Protein AF-A0A7J9VW99-F1 (afdb_monomer_lite)

Foldseek 3Di:
DPDPDDDDDPDDDDPPDDPVVVVVLQVPDDPDDDQDWPDWPQPADPRDDDPFKTKTWPAGDPPPPPHPDPDTDMDMDGDPPGDDPGD

pLDDT: mean 76.73, std 10.27, range [47.78, 93.94]

Sequence (87 aa):
MGESGRVFLRGISSEKYGLGEVREAQLAAPRVRGDEVVVDNATVGHSGDSKDSRTWWRLGPGDDPFLTQTLQVHFVEIPPGKSNHGH

Structure (mmCIF, N/CA/C/O backbone):
data_AF-A0A7J9VW99-F1
#
_entry.id   AF-A0A7J9VW99-F1
#
loop_
_atom_site.group_PDB
_atom_site.id
_atom_site.type_symbol
_atom_site.label_atom_id
_atom_site.label_alt_id
_atom_site.label_comp_id
_atom_site.label_asym_id
_atom_site.label_entity_id
_atom_site.label_seq_id
_atom_site.pdbx_PDB_ins_code
_atom_site.Cartn_x
_atom_site.Cartn_y
_atom_site.Cartn_z
_atom_site.occupancy
_atom_site.B_iso_or_equiv
_atom_site.auth_seq_id
_atom_site.auth_comp_id
_atom_site.auth_asym_id
_atom_site.auth_atom_id
_atom_site.pdbx_PDB_model_num
ATOM 1 N N . MET A 1 1 ? 18.390 11.331 38.461 1.00 47.78 1 MET A N 1
ATOM 2 C CA . MET A 1 1 ? 17.160 12.152 38.443 1.00 47.78 1 MET A CA 1
ATOM 3 C C . MET A 1 1 ? 17.050 12.775 37.063 1.00 47.78 1 MET A C 1
ATOM 5 O O . MET A 1 1 ? 18.026 13.376 36.640 1.00 47.78 1 MET A O 1
ATOM 9 N N . GLY A 1 2 ? 15.951 12.555 36.334 1.00 57.94 2 GLY A N 1
ATOM 10 C CA . GLY A 1 2 ? 15.745 13.190 35.024 1.00 57.94 2 GLY A CA 1
ATOM 11 C C . GLY A 1 2 ? 15.675 14.715 35.152 1.00 57.94 2 GLY A C 1
ATOM 12 O O . GLY A 1 2 ? 15.289 15.213 36.208 1.00 57.94 2 GLY A O 1
ATOM 13 N N . GLU A 1 3 ? 16.086 15.434 34.107 1.00 62.16 3 GLU A N 1
ATOM 14 C CA . GLU A 1 3 ? 16.105 16.902 34.066 1.00 62.16 3 GLU A CA 1
ATOM 15 C C . GLU A 1 3 ? 14.775 17.512 34.541 1.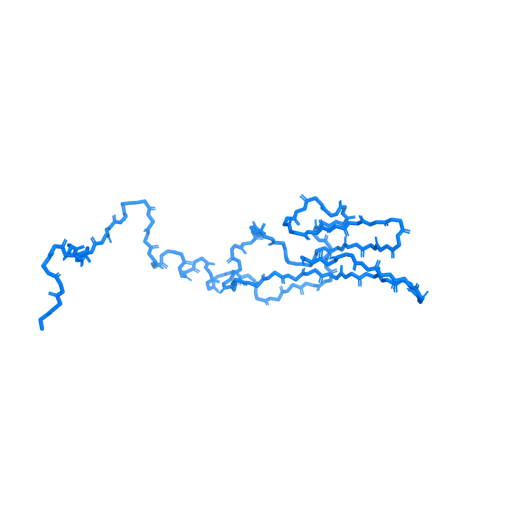00 62.16 3 GLU A C 1
ATOM 17 O O . GLU A 1 3 ? 13.691 17.101 34.113 1.00 62.16 3 GLU A O 1
ATOM 22 N N . SER A 1 4 ? 14.874 18.490 35.445 1.00 63.19 4 SER A N 1
ATOM 23 C CA . SER A 1 4 ? 13.741 19.231 36.004 1.00 63.19 4 SER A CA 1
ATOM 24 C C . SER A 1 4 ? 12.930 19.893 34.883 1.00 63.19 4 SER A C 1
ATOM 26 O O . SER A 1 4 ? 13.475 20.691 34.127 1.00 63.19 4 SER A O 1
ATOM 28 N N . GLY A 1 5 ? 11.640 19.554 34.765 1.00 75.06 5 GLY A N 1
ATOM 29 C CA . GLY A 1 5 ? 10.702 20.216 33.844 1.00 75.06 5 GLY A CA 1
ATOM 30 C C . GLY A 1 5 ? 9.982 19.315 32.836 1.00 75.06 5 GLY A C 1
ATOM 31 O O . GLY A 1 5 ? 9.081 19.786 32.146 1.00 75.06 5 GLY A O 1
ATOM 32 N N . ARG A 1 6 ? 10.310 18.020 32.745 1.00 75.50 6 ARG A N 1
ATOM 33 C CA . ARG A 1 6 ? 9.581 17.102 31.850 1.00 75.50 6 ARG A CA 1
ATOM 34 C C . ARG A 1 6 ? 8.257 16.664 32.486 1.00 75.50 6 ARG A C 1
ATOM 36 O O . ARG A 1 6 ? 8.247 15.917 33.463 1.00 75.50 6 ARG A O 1
ATOM 43 N N . VAL A 1 7 ? 7.141 17.118 31.919 1.00 80.12 7 VAL A N 1
ATOM 44 C CA . VAL A 1 7 ? 5.792 16.650 32.267 1.00 80.12 7 VAL A CA 1
ATOM 45 C C . VAL A 1 7 ? 5.468 15.434 31.404 1.00 80.12 7 VAL A C 1
ATOM 47 O O . VAL A 1 7 ? 5.439 15.530 30.180 1.00 80.12 7 VAL A O 1
ATOM 50 N N . PHE A 1 8 ? 5.226 14.286 32.035 1.00 79.12 8 PHE A N 1
ATOM 51 C CA . PHE A 1 8 ? 4.815 13.072 31.333 1.00 79.12 8 PHE A CA 1
ATOM 52 C C . PHE A 1 8 ? 3.295 12.940 31.360 1.00 79.12 8 PHE A C 1
ATOM 54 O O . PHE A 1 8 ? 2.674 12.975 32.426 1.00 79.12 8 PHE A O 1
ATOM 61 N N . LEU A 1 9 ? 2.702 12.756 30.182 1.00 81.44 9 LEU A N 1
ATOM 62 C CA . LEU A 1 9 ? 1.296 12.397 30.050 1.00 81.44 9 LEU A CA 1
ATOM 63 C C . LEU A 1 9 ? 1.073 11.020 30.696 1.00 81.44 9 LEU A C 1
ATOM 65 O O . LEU A 1 9 ? 1.699 10.041 30.296 1.00 81.44 9 LEU A O 1
ATOM 69 N N . ARG A 1 10 ? 0.195 10.944 31.703 1.00 80.62 10 ARG A N 1
ATOM 70 C CA . ARG A 1 10 ? -0.117 9.685 32.409 1.00 80.62 10 ARG A CA 1
ATOM 71 C C . ARG A 1 10 ? -1.163 8.822 31.700 1.00 80.62 10 ARG A C 1
ATOM 73 O O . ARG A 1 1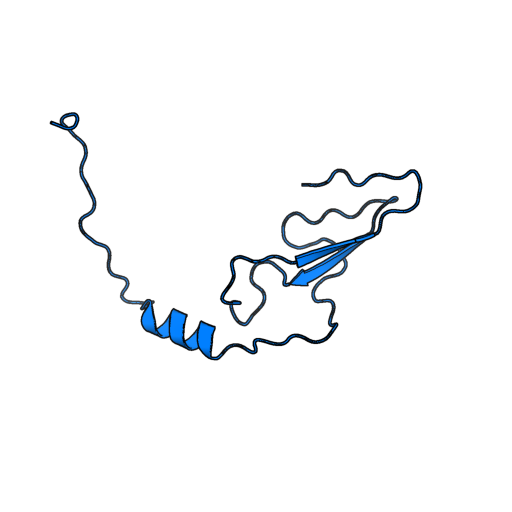0 ? -1.256 7.637 31.995 1.00 80.62 10 ARG A O 1
ATOM 80 N N . GLY A 1 11 ? -1.935 9.401 30.786 1.00 78.44 11 GLY A N 1
ATOM 81 C CA . GLY A 1 11 ? -2.942 8.689 30.008 1.00 78.44 11 GLY A CA 1
ATOM 82 C C . GLY A 1 11 ? -3.752 9.634 29.127 1.00 78.44 11 GLY A C 1
ATOM 83 O O . GLY A 1 11 ? -3.819 10.834 29.391 1.00 78.44 11 GLY A O 1
ATOM 84 N N . ILE A 1 12 ? -4.353 9.074 28.081 1.00 77.00 12 ILE A N 1
ATOM 85 C CA . ILE A 1 12 ? -5.303 9.744 27.194 1.00 77.00 12 ILE A CA 1
ATOM 86 C C . ILE A 1 12 ? -6.472 8.788 26.954 1.00 77.00 12 ILE A C 1
ATOM 88 O O . ILE A 1 12 ? -6.263 7.590 26.766 1.00 77.00 12 ILE A O 1
ATOM 92 N N . SER A 1 13 ? -7.695 9.304 26.992 1.00 76.19 13 SER A N 1
ATOM 93 C CA . SER A 1 13 ? -8.912 8.561 26.664 1.00 76.19 13 SER A CA 1
ATOM 94 C C . SER A 1 13 ? -9.595 9.209 25.464 1.00 76.19 13 SER A C 1
ATOM 96 O O . SER A 1 13 ? -9.569 10.429 25.318 1.00 76.19 13 SER A O 1
ATOM 98 N N . SER A 1 14 ? -10.206 8.393 24.609 1.00 75.19 14 SER A N 1
ATOM 99 C CA . SER A 1 14 ? -11.016 8.840 23.474 1.00 75.19 14 SER A CA 1
ATOM 100 C C . SER A 1 14 ? -12.453 8.394 23.703 1.00 75.19 14 SER A C 1
ATOM 102 O O . SER A 1 14 ? -12.700 7.215 23.930 1.00 75.19 14 SER A O 1
ATOM 104 N N . GLU A 1 15 ? -13.402 9.324 23.633 1.00 75.31 15 GLU A N 1
ATOM 105 C CA . GLU A 1 15 ? -14.836 9.015 23.739 1.00 75.31 15 GLU A CA 1
ATOM 106 C C . GLU A 1 15 ? -15.419 8.481 22.423 1.00 75.31 15 GLU A C 1
ATOM 108 O O . GLU A 1 15 ? -16.504 7.909 22.409 1.00 75.31 15 GLU A O 1
ATOM 113 N N . LYS A 1 16 ? -14.710 8.680 21.303 1.00 66.38 16 LYS A N 1
ATOM 114 C CA . LYS A 1 16 ? -15.186 8.310 19.961 1.00 66.38 16 LYS A CA 1
ATOM 115 C C . LYS A 1 16 ? -14.652 6.976 19.457 1.00 66.38 16 LYS A C 1
ATOM 117 O O . LYS A 1 16 ? -15.292 6.360 18.614 1.00 66.38 16 LYS A O 1
ATOM 122 N N . TYR A 1 17 ? -13.475 6.563 19.919 1.00 63.75 17 TYR A N 1
ATOM 123 C CA . TYR A 1 17 ? -12.766 5.412 19.364 1.00 63.75 17 TYR A CA 1
ATOM 124 C C . TYR A 1 17 ? -12.111 4.621 20.489 1.00 63.75 17 TYR A C 1
ATOM 126 O O . TYR A 1 17 ? -11.163 5.108 21.109 1.00 63.75 17 TYR A O 1
ATOM 134 N N . GLY A 1 18 ? -12.601 3.410 20.740 1.00 75.06 18 GLY A N 1
ATOM 135 C CA . GLY A 1 18 ? -11.909 2.444 21.577 1.00 75.06 18 GLY A CA 1
ATOM 136 C C . GLY A 1 18 ? -10.960 1.585 20.743 1.00 75.06 18 GLY A C 1
ATOM 137 O O . GLY A 1 18 ? -11.185 1.299 19.565 1.00 75.06 18 GLY A O 1
ATOM 138 N N . LEU A 1 19 ? -9.853 1.170 21.360 1.00 75.81 19 LEU A N 1
ATOM 139 C CA . LEU A 1 19 ? -8.897 0.261 20.717 1.00 75.81 19 LEU A CA 1
ATOM 140 C C . LEU A 1 19 ? -9.498 -1.137 20.494 1.00 75.81 19 LEU A C 1
ATOM 142 O O . LEU A 1 19 ? -9.009 -1.880 19.646 1.00 75.81 19 LEU A O 1
ATOM 146 N N . GLY A 1 20 ? -10.546 -1.493 21.245 1.00 82.19 20 GLY A N 1
ATOM 147 C CA . GLY A 1 20 ? -11.266 -2.757 21.102 1.00 82.19 20 GLY A CA 1
ATOM 148 C C . GLY A 1 20 ? -12.026 -2.829 19.783 1.00 82.19 20 GLY A C 1
ATOM 149 O O . GLY A 1 20 ? -11.817 -3.759 19.017 1.00 82.19 20 GLY A O 1
ATOM 150 N N . GLU A 1 21 ? -12.830 -1.815 19.470 1.00 78.56 21 GLU A N 1
ATOM 151 C CA . GLU A 1 21 ? -13.608 -1.747 18.230 1.00 78.56 21 GLU A CA 1
ATOM 152 C C . GLU A 1 21 ? -12.697 -1.715 16.999 1.00 78.56 21 GLU A C 1
ATOM 154 O O . GLU A 1 21 ? -12.957 -2.410 16.017 1.00 78.56 21 GLU A O 1
ATOM 159 N N . VAL A 1 22 ? -11.586 -0.971 17.071 1.00 75.38 22 VAL A N 1
ATOM 160 C CA . VAL A 1 22 ? -10.563 -0.955 16.012 1.00 75.38 22 VAL A CA 1
ATOM 161 C C . VAL A 1 22 ? -9.977 -2.351 15.807 1.00 75.38 22 VAL A C 1
ATOM 163 O O . VAL A 1 22 ? -9.839 -2.799 14.670 1.00 75.38 22 VAL A O 1
ATOM 166 N N . ARG A 1 23 ? -9.661 -3.060 16.895 1.00 77.81 23 ARG A N 1
ATOM 167 C CA . ARG A 1 23 ? -9.129 -4.424 16.837 1.00 77.81 23 ARG A CA 1
ATOM 168 C C . ARG A 1 23 ? -10.144 -5.416 16.268 1.00 77.81 23 ARG A C 1
ATOM 170 O O . ARG A 1 23 ? -9.761 -6.253 15.459 1.00 77.81 23 ARG A O 1
ATOM 177 N N . GLU A 1 24 ? -11.411 -5.335 16.660 1.00 82.94 24 GLU A N 1
ATOM 178 C CA . GLU A 1 24 ? -12.463 -6.210 16.126 1.00 82.94 24 GLU A CA 1
ATOM 179 C C . GLU A 1 24 ? -12.676 -5.974 14.625 1.00 82.94 24 GLU A C 1
ATOM 181 O O . GLU A 1 24 ? -12.685 -6.929 13.849 1.00 82.94 24 GLU A O 1
ATOM 186 N N . ALA A 1 25 ? -12.740 -4.712 14.186 1.00 76.88 25 ALA A N 1
ATOM 187 C CA . ALA A 1 25 ? -12.848 -4.366 12.767 1.00 76.88 25 ALA A CA 1
ATOM 188 C C . ALA A 1 25 ? -11.653 -4.892 11.954 1.00 76.88 25 ALA A C 1
ATOM 190 O O . ALA A 1 25 ? -11.821 -5.480 10.885 1.00 76.88 25 ALA A O 1
ATOM 191 N N . GLN A 1 26 ? -10.446 -4.748 12.501 1.00 74.50 26 GLN A N 1
ATOM 192 C CA . GLN A 1 26 ? -9.219 -5.305 11.942 1.00 74.50 26 GLN A CA 1
ATOM 193 C C . GLN A 1 26 ? -9.279 -6.836 11.811 1.00 74.50 26 GLN A C 1
ATOM 195 O O . GLN A 1 26 ? -8.916 -7.393 10.776 1.00 74.50 26 GLN A O 1
ATOM 200 N N . LEU A 1 27 ? -9.745 -7.541 12.844 1.00 78.56 27 LEU A N 1
ATOM 201 C CA . LEU A 1 27 ? -9.826 -9.002 12.833 1.00 78.56 27 LEU A CA 1
ATOM 202 C C . LEU A 1 27 ? -10.915 -9.541 11.900 1.00 78.56 27 LEU A C 1
ATOM 204 O O . LEU A 1 27 ? -10.736 -10.640 11.370 1.00 78.56 27 LEU A O 1
ATOM 208 N N . ALA A 1 28 ? -11.997 -8.784 11.705 1.00 81.56 28 ALA A N 1
ATOM 209 C CA . ALA A 1 28 ? -13.103 -9.115 10.811 1.00 81.56 28 ALA A CA 1
ATOM 210 C C . ALA A 1 28 ? -12.796 -8.843 9.326 1.00 81.56 28 ALA A C 1
ATOM 212 O O . ALA A 1 28 ? -13.495 -9.360 8.454 1.00 81.56 28 ALA A O 1
ATOM 213 N N . ALA A 1 29 ? -11.761 -8.053 9.024 1.00 76.81 29 ALA A N 1
ATOM 214 C CA . ALA A 1 29 ? -11.367 -7.746 7.655 1.00 76.81 29 ALA A CA 1
ATOM 215 C C . ALA A 1 29 ? -10.946 -9.015 6.873 1.00 76.81 29 ALA A C 1
ATOM 217 O O . ALA A 1 29 ? -10.250 -9.882 7.420 1.00 76.81 29 ALA A O 1
ATOM 218 N N . PRO A 1 30 ? -11.299 -9.135 5.576 1.00 77.00 30 PRO A N 1
ATOM 219 C CA . PRO A 1 30 ? -10.807 -10.214 4.725 1.00 77.00 30 PRO A CA 1
ATOM 220 C C . PRO A 1 30 ? -9.274 -10.228 4.674 1.00 77.00 30 PRO A C 1
ATOM 222 O O . PRO A 1 30 ? -8.641 -9.241 4.308 1.00 77.00 30 PRO A O 1
ATOM 225 N N . ARG A 1 31 ? -8.666 -11.367 5.026 1.00 74.25 31 ARG A N 1
ATOM 226 C CA . ARG A 1 31 ? -7.197 -11.538 5.048 1.00 74.25 31 ARG A CA 1
ATOM 227 C C . ARG A 1 31 ? -6.601 -11.957 3.709 1.00 74.25 31 ARG A C 1
ATOM 229 O O . ARG A 1 31 ? -5.385 -11.968 3.556 1.00 74.25 31 ARG A O 1
ATOM 236 N N . VAL A 1 32 ? -7.451 -12.340 2.764 1.00 76.69 32 VAL A N 1
ATOM 237 C CA . VAL A 1 32 ? -7.061 -12.750 1.417 1.00 76.69 32 VAL A CA 1
ATOM 238 C C . VAL A 1 32 ? -7.625 -11.723 0.448 1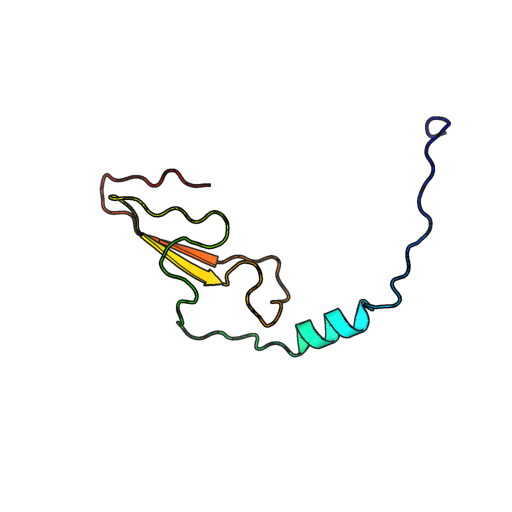.00 76.69 32 VAL A C 1
ATOM 240 O O . VAL A 1 32 ? -8.818 -11.432 0.478 1.00 76.69 32 VAL A O 1
ATOM 243 N N . ARG A 1 33 ? -6.756 -11.184 -0.403 1.00 72.50 33 ARG A N 1
ATOM 244 C CA . ARG A 1 33 ? -7.105 -10.343 -1.551 1.00 72.50 33 ARG A CA 1
ATOM 245 C C . ARG A 1 33 ? -6.697 -11.100 -2.822 1.00 72.50 33 ARG A C 1
ATOM 247 O O . ARG A 1 33 ? -5.680 -11.789 -2.786 1.00 72.50 33 ARG A O 1
ATOM 254 N N . GLY A 1 34 ? -7.477 -10.993 -3.904 1.00 76.31 34 GLY A N 1
ATOM 255 C CA . GLY A 1 34 ? -7.256 -11.700 -5.179 1.00 76.31 34 GLY A CA 1
ATOM 256 C C . GLY A 1 34 ? -6.058 -11.186 -5.989 1.00 76.31 34 GLY A C 1
ATOM 257 O O . GLY A 1 34 ? -4.923 -11.188 -5.512 1.00 76.31 34 GLY A O 1
ATOM 258 N N . ASP A 1 35 ? -6.280 -10.648 -7.178 1.00 79.19 35 ASP A N 1
ATOM 259 C CA . ASP A 1 35 ? -5.262 -10.022 -8.041 1.00 79.19 35 ASP A CA 1
ATOM 260 C C . ASP A 1 35 ? -5.632 -8.583 -8.456 1.00 79.19 35 ASP A C 1
ATOM 262 O O . ASP A 1 35 ? -5.035 -8.003 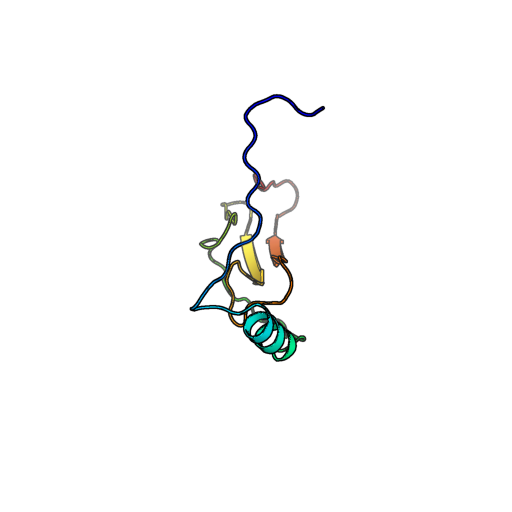-9.359 1.00 79.19 35 ASP A O 1
ATOM 266 N N . GLU A 1 36 ? -6.595 -7.978 -7.758 1.00 81.69 36 GLU A N 1
ATOM 267 C CA . GLU A 1 36 ? -7.207 -6.709 -8.151 1.00 81.69 36 GLU A CA 1
ATOM 268 C C . GLU A 1 36 ? -6.235 -5.515 -8.064 1.00 81.69 36 GLU A C 1
ATOM 270 O O . GLU A 1 36 ? -5.587 -5.277 -7.044 1.00 81.69 36 GLU A O 1
ATOM 275 N N . VAL A 1 37 ? -6.173 -4.687 -9.102 1.00 81.88 37 VAL A N 1
ATOM 276 C CA . VAL A 1 37 ? -5.452 -3.409 -9.034 1.00 81.88 37 VAL A CA 1
ATOM 277 C C . VAL A 1 37 ? -6.376 -2.343 -8.455 1.00 81.88 37 VAL A C 1
ATOM 279 O O . VAL A 1 37 ? -7.478 -2.143 -8.960 1.00 81.88 37 VAL A O 1
ATOM 282 N N . VAL A 1 38 ? -5.938 -1.665 -7.392 1.00 78.94 38 VAL A N 1
ATOM 283 C CA . VAL A 1 38 ? -6.763 -0.660 -6.702 1.00 78.94 38 VAL A CA 1
ATOM 284 C C . VAL A 1 38 ? -6.601 0.719 -7.340 1.00 78.94 38 VAL A C 1
ATOM 286 O O . VAL A 1 38 ? -7.585 1.421 -7.555 1.00 78.94 38 VAL A O 1
ATOM 289 N N . VAL A 1 39 ? -5.368 1.096 -7.691 1.00 82.25 39 VAL A N 1
ATOM 290 C CA . VAL A 1 39 ? -5.045 2.358 -8.374 1.00 82.25 39 VAL A CA 1
ATOM 291 C C . VAL A 1 39 ? -3.866 2.136 -9.324 1.00 82.25 39 VAL A C 1
ATOM 293 O O . VAL A 1 39 ? -2.857 1.572 -8.916 1.00 82.25 39 VAL A O 1
ATOM 296 N N . ASP A 1 40 ? -3.966 2.603 -10.568 1.00 84.19 40 ASP A N 1
ATOM 297 C CA . ASP A 1 40 ? -2.987 2.364 -11.654 1.00 84.19 40 ASP A CA 1
ATOM 298 C C . ASP A 1 40 ? -2.632 3.651 -12.418 1.00 84.19 40 ASP A C 1
ATOM 300 O O . ASP A 1 40 ? -2.432 3.672 -13.626 1.00 84.19 40 ASP A O 1
ATOM 304 N N . ASN A 1 41 ? -2.675 4.780 -11.722 1.00 78.25 41 ASN A N 1
ATOM 305 C CA . ASN A 1 41 ? -2.401 6.105 -12.286 1.00 78.25 41 ASN A CA 1
ATOM 306 C C . ASN A 1 41 ? -1.418 6.903 -11.411 1.00 78.25 41 ASN A C 1
ATOM 308 O O . ASN A 1 41 ? -1.347 8.126 -11.515 1.00 78.25 41 ASN A O 1
ATOM 312 N N . ALA A 1 42 ? -0.743 6.214 -10.486 1.00 77.06 42 ALA A N 1
ATOM 313 C CA . ALA A 1 42 ? 0.170 6.783 -9.504 1.00 77.06 42 ALA A CA 1
ATOM 314 C C . ALA A 1 42 ? -0.388 7.938 -8.636 1.00 77.06 42 ALA A C 1
ATOM 316 O O . ALA A 1 42 ? 0.396 8.690 -8.059 1.00 77.06 42 ALA A O 1
ATOM 317 N N . THR A 1 43 ? -1.710 8.089 -8.467 1.00 74.44 43 THR A N 1
ATOM 318 C CA . THR A 1 43 ? -2.273 9.239 -7.726 1.00 74.44 43 THR A CA 1
ATOM 319 C C . THR A 1 43 ? -2.297 9.094 -6.201 1.00 74.44 43 THR A C 1
ATOM 321 O O . THR A 1 43 ? -2.809 9.987 -5.529 1.00 74.44 43 THR A O 1
ATOM 324 N N . VAL A 1 44 ? -1.819 7.987 -5.624 1.00 77.12 44 VAL A N 1
ATOM 325 C CA . VAL A 1 44 ? -1.979 7.703 -4.185 1.00 77.12 44 VAL A CA 1
ATOM 326 C C . VAL A 1 44 ? -0.648 7.352 -3.525 1.00 77.12 44 VAL A C 1
ATOM 328 O O . VAL A 1 44 ? 0.094 6.512 -4.009 1.00 77.12 44 VAL A O 1
ATOM 331 N N . GLY A 1 45 ? -0.366 7.946 -2.363 1.00 75.62 45 GLY A N 1
ATOM 332 C CA . GLY A 1 45 ? 0.875 7.698 -1.627 1.00 75.62 45 GLY A CA 1
ATOM 333 C C . GLY A 1 45 ? 2.088 8.323 -2.318 1.00 75.62 45 GLY A C 1
ATOM 334 O O . GLY A 1 45 ? 1.995 9.401 -2.895 1.00 75.62 45 GLY A O 1
ATOM 335 N N . HIS A 1 46 ? 3.232 7.649 -2.243 1.00 71.00 46 HIS A N 1
ATOM 336 C CA . HIS A 1 46 ? 4.486 8.071 -2.879 1.00 71.00 46 HIS A CA 1
ATOM 337 C C . HIS A 1 46 ? 4.696 7.409 -4.254 1.00 71.00 46 HIS A C 1
ATOM 339 O O . HIS A 1 46 ? 5.824 7.130 -4.651 1.00 71.00 46 HIS A O 1
ATOM 345 N N . SER A 1 47 ? 3.619 7.087 -4.974 1.00 73.81 47 SER A N 1
ATOM 346 C CA . SER A 1 47 ? 3.742 6.540 -6.326 1.00 73.81 47 SER A CA 1
ATOM 347 C C . SER A 1 47 ? 4.122 7.625 -7.334 1.00 73.81 47 SER A C 1
ATOM 349 O O . SER A 1 47 ? 3.611 8.742 -7.271 1.00 73.81 47 SER A O 1
ATOM 351 N N . GLY A 1 48 ? 4.992 7.276 -8.283 1.00 78.81 48 GLY A N 1
ATOM 352 C CA . GLY A 1 48 ? 5.434 8.162 -9.355 1.00 78.81 48 GLY A CA 1
ATOM 353 C C . GLY A 1 48 ? 5.581 7.402 -10.667 1.00 78.81 48 GLY A C 1
ATOM 354 O O . GLY A 1 48 ? 6.515 6.617 -10.838 1.00 78.81 48 GLY A O 1
ATOM 355 N N . ASP A 1 49 ? 4.663 7.656 -11.595 1.00 83.31 49 ASP A N 1
ATOM 356 C CA . ASP A 1 49 ? 4.809 7.211 -12.978 1.00 83.31 49 ASP A CA 1
ATOM 357 C C . ASP A 1 49 ? 5.764 8.118 -13.740 1.00 83.31 49 ASP A C 1
ATOM 359 O O . ASP A 1 49 ? 5.928 9.307 -13.449 1.00 83.31 49 ASP A O 1
ATOM 363 N N . SER A 1 50 ? 6.396 7.550 -14.759 1.00 84.56 50 SER A N 1
ATOM 364 C CA . SER A 1 50 ? 7.227 8.307 -15.680 1.00 84.56 50 SER A CA 1
ATOM 365 C C . SER A 1 50 ? 7.078 7.758 -17.091 1.00 84.56 50 SER A C 1
ATOM 367 O O . SER A 1 50 ? 6.494 6.704 -17.321 1.00 84.56 50 SER A O 1
ATOM 369 N N . LYS A 1 51 ? 7.678 8.438 -18.068 1.00 86.12 51 LYS A N 1
ATOM 370 C CA . LYS A 1 51 ? 7.814 7.887 -19.426 1.00 86.12 51 LYS A CA 1
ATOM 371 C C . LYS A 1 51 ? 8.563 6.541 -19.467 1.00 86.12 51 LYS A C 1
ATOM 373 O O . LYS A 1 51 ? 8.513 5.857 -20.481 1.00 86.12 51 LYS A O 1
ATOM 378 N N . ASP A 1 52 ? 9.296 6.211 -18.402 1.00 89.25 52 ASP A N 1
ATOM 379 C CA . ASP A 1 52 ? 10.193 5.064 -18.299 1.00 89.25 52 ASP A CA 1
ATOM 380 C C . ASP A 1 52 ? 9.758 4.070 -17.197 1.00 89.25 52 ASP A C 1
ATOM 382 O O . ASP A 1 52 ? 10.479 3.109 -16.931 1.00 89.25 52 ASP A O 1
ATOM 386 N N . SER A 1 53 ? 8.602 4.276 -16.549 1.00 89.44 53 SER A N 1
ATOM 387 C CA . SER A 1 53 ? 8.096 3.396 -15.487 1.00 89.44 53 SER A CA 1
ATOM 388 C C . SER A 1 53 ? 6.582 3.494 -15.304 1.00 89.44 53 SER A C 1
ATOM 390 O 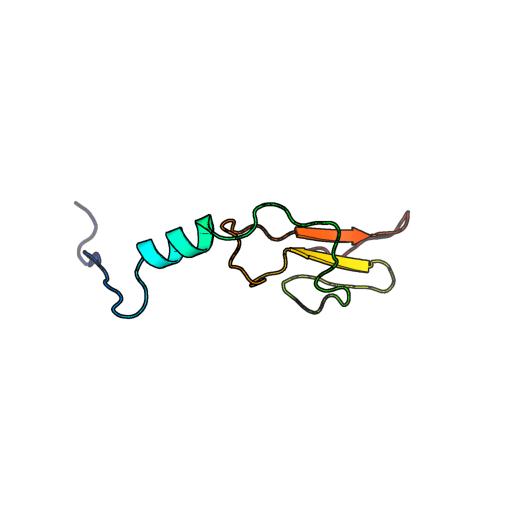O . SER A 1 53 ? 6.017 4.585 -15.378 1.00 89.44 53 SER A O 1
ATOM 392 N N . ARG A 1 54 ? 5.943 2.365 -14.984 1.00 89.31 54 ARG A N 1
ATOM 393 C CA . ARG A 1 54 ? 4.526 2.290 -14.595 1.00 89.31 54 ARG A CA 1
ATOM 394 C C . ARG A 1 54 ? 4.397 1.753 -13.177 1.00 89.31 54 ARG A C 1
ATOM 396 O O . ARG A 1 54 ? 5.069 0.782 -12.834 1.00 89.31 54 ARG A O 1
ATOM 403 N N . THR A 1 55 ? 3.512 2.350 -12.394 1.00 88.75 55 THR A N 1
ATOM 404 C CA . THR A 1 55 ? 3.269 2.030 -10.991 1.00 88.75 55 THR A CA 1
ATOM 405 C C . THR A 1 55 ? 1.803 1.710 -10.769 1.00 88.75 55 THR A C 1
ATOM 407 O O . THR A 1 55 ? 0.925 2.497 -11.117 1.00 88.75 55 THR A O 1
ATOM 410 N N . TRP A 1 56 ? 1.533 0.594 -10.099 1.00 89.00 56 TRP A N 1
ATOM 411 C CA . TRP A 1 56 ? 0.176 0.253 -9.689 1.00 89.00 56 TRP A CA 1
ATOM 412 C C . TRP A 1 56 ? 0.126 -0.297 -8.273 1.00 89.00 56 TRP A C 1
ATOM 414 O O . TRP A 1 56 ? 1.040 -0.967 -7.789 1.00 89.00 56 TRP A O 1
ATOM 424 N N . TRP A 1 57 ? -0.979 -0.006 -7.602 1.00 86.19 57 TRP A N 1
ATOM 425 C CA . TRP A 1 57 ? -1.229 -0.351 -6.218 1.00 86.19 57 TRP A CA 1
ATOM 426 C C . TRP A 1 57 ? -2.027 -1.636 -6.115 1.00 86.19 57 TRP A C 1
ATOM 428 O O . TRP A 1 57 ? -3.100 -1.782 -6.705 1.00 86.19 57 TRP A O 1
ATOM 438 N N . ARG A 1 58 ? -1.508 -2.548 -5.298 1.00 84.25 58 ARG A N 1
ATOM 439 C CA . ARG A 1 58 ? -2.233 -3.733 -4.854 1.00 84.25 58 ARG A CA 1
ATOM 440 C C . ARG A 1 58 ? -2.889 -3.501 -3.497 1.00 84.25 58 ARG A C 1
ATOM 442 O O . ARG A 1 58 ? -3.989 -3.994 -3.286 1.00 84.25 58 ARG A O 1
ATOM 449 N N . LEU A 1 59 ? -2.207 -2.765 -2.613 1.00 81.44 59 LEU A N 1
ATOM 450 C CA . LEU A 1 59 ? -2.675 -2.343 -1.291 1.00 81.44 59 LEU A CA 1
ATOM 451 C C . LEU A 1 59 ? -2.266 -0.884 -1.053 1.00 81.44 59 LEU A C 1
ATOM 453 O O . LEU A 1 59 ? -1.096 -0.607 -0.765 1.00 81.44 59 LEU A O 1
ATOM 457 N N . GLY A 1 60 ? -3.216 0.032 -1.221 1.00 77.62 60 GLY A N 1
ATOM 458 C CA . GLY A 1 60 ? -3.031 1.473 -1.109 1.00 77.62 60 GLY A CA 1
ATOM 459 C C . GLY A 1 60 ? -3.077 2.009 0.332 1.00 77.62 60 GLY A C 1
ATOM 460 O O . GLY A 1 60 ? -3.656 1.388 1.229 1.00 77.62 60 GLY A O 1
ATOM 461 N N . PRO A 1 61 ? -2.487 3.192 0.586 1.00 70.56 61 PRO A N 1
ATOM 462 C CA . PRO A 1 61 ? -2.697 3.938 1.822 1.00 70.56 61 PRO A CA 1
ATOM 463 C C . PRO A 1 61 ? -4.186 4.236 2.039 1.00 70.56 61 PRO A C 1
ATOM 465 O O . PRO A 1 61 ? -4.798 4.955 1.254 1.00 70.56 61 PRO A O 1
ATOM 468 N N . GLY A 1 62 ? -4.754 3.731 3.134 1.00 67.12 62 GLY A N 1
ATOM 469 C CA . GLY A 1 62 ? -6.154 3.989 3.478 1.00 67.12 62 GLY A CA 1
ATOM 470 C C . GLY A 1 62 ? -7.173 3.140 2.714 1.00 67.12 62 GLY A C 1
ATOM 471 O O . GLY A 1 62 ? -8.359 3.452 2.794 1.00 67.12 62 GLY A O 1
ATOM 472 N N . ASP A 1 63 ? -6.745 2.079 2.017 1.00 69.50 63 ASP A N 1
ATOM 473 C CA . ASP A 1 63 ? -7.676 1.102 1.449 1.00 69.50 63 ASP A CA 1
ATOM 474 C C . ASP A 1 63 ? -8.546 0.481 2.550 1.00 69.50 63 ASP A C 1
ATOM 476 O O . ASP A 1 63 ? -8.051 -0.050 3.548 1.00 69.50 63 ASP A O 1
ATOM 480 N N . ASP A 1 64 ? -9.859 0.539 2.339 1.00 58.94 64 ASP A N 1
ATOM 481 C CA . ASP A 1 64 ? -10.865 -0.093 3.187 1.00 58.94 64 ASP A CA 1
ATOM 482 C C . ASP A 1 64 ? -10.999 -1.593 2.838 1.00 58.94 64 ASP A C 1
ATOM 484 O O . ASP A 1 64 ? -10.942 -1.961 1.653 1.00 58.94 64 ASP A O 1
ATOM 488 N N . PRO A 1 65 ? -11.184 -2.494 3.822 1.00 58.22 65 PRO A N 1
ATOM 489 C CA . PRO A 1 65 ? -11.113 -2.265 5.268 1.00 58.22 65 PRO A CA 1
ATOM 490 C C . PRO A 1 65 ? -9.683 -2.036 5.734 1.00 58.22 65 PRO A C 1
ATOM 492 O O . PRO A 1 65 ? -8.797 -2.734 5.251 1.00 58.22 65 PRO A O 1
ATOM 495 N N . PHE A 1 66 ? -9.496 -1.108 6.689 1.00 56.22 66 PHE A N 1
ATOM 496 C CA . PHE A 1 66 ? -8.235 -0.824 7.395 1.00 56.22 66 PHE A CA 1
ATOM 497 C C . PHE A 1 66 ? -7.454 -2.119 7.628 1.00 56.22 66 PHE A C 1
ATOM 499 O O . PHE A 1 66 ? -7.689 -2.848 8.599 1.00 56.22 66 PHE A O 1
ATOM 506 N N . LEU A 1 67 ? -6.545 -2.434 6.704 1.00 54.81 67 LEU A N 1
ATOM 507 C CA . LEU A 1 67 ? -5.786 -3.661 6.800 1.00 54.81 67 LEU A CA 1
ATOM 508 C C . LEU A 1 67 ? -4.929 -3.528 8.047 1.00 54.81 67 LEU A C 1
ATOM 510 O O . LEU A 1 67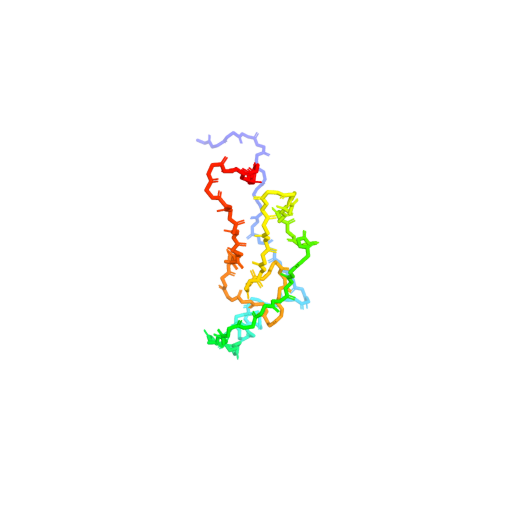 ? -4.323 -2.494 8.320 1.00 54.81 67 LEU A O 1
ATOM 514 N N . THR A 1 68 ? -4.918 -4.587 8.841 1.00 52.16 68 THR A N 1
ATOM 515 C CA . THR A 1 68 ? -4.283 -4.682 10.162 1.00 52.16 68 THR A CA 1
ATOM 516 C C . THR A 1 68 ? -2.767 -4.476 10.135 1.00 52.16 68 THR A C 1
ATOM 518 O O . THR A 1 68 ? -2.076 -4.732 11.118 1.00 52.16 68 THR A O 1
ATOM 521 N N . GLN A 1 69 ? -2.225 -4.103 8.984 1.00 55.22 69 GLN A N 1
ATOM 522 C CA . GLN A 1 69 ? -0.825 -3.927 8.714 1.00 55.22 69 GLN A CA 1
ATOM 523 C C . GLN A 1 69 ? -0.647 -2.508 8.196 1.00 55.22 69 GLN A C 1
ATOM 525 O O . GLN A 1 69 ? -1.320 -2.079 7.263 1.00 55.22 69 GLN A O 1
ATOM 530 N N . THR A 1 70 ? 0.326 -1.800 8.756 1.00 65.44 70 THR A N 1
ATOM 531 C CA . THR A 1 70 ? 0.945 -0.625 8.133 1.00 65.44 70 THR A CA 1
ATOM 532 C C . THR A 1 70 ? 1.734 -1.063 6.891 1.00 65.44 70 THR A C 1
ATOM 534 O O . THR A 1 70 ? 2.928 -0.797 6.778 1.00 65.44 70 THR A O 1
ATOM 537 N N . LEU A 1 71 ? 1.108 -1.851 6.017 1.00 71.19 71 LEU A N 1
ATOM 538 C CA . LEU A 1 71 ? 1.702 -2.446 4.839 1.00 71.19 71 LEU A CA 1
ATOM 539 C C . LEU A 1 71 ? 1.063 -1.798 3.623 1.00 71.19 71 LEU A C 1
ATOM 541 O O . LEU A 1 71 ? -0.150 -1.812 3.441 1.00 71.19 71 LEU A O 1
ATOM 545 N N . GLN A 1 72 ? 1.930 -1.235 2.805 1.00 79.75 72 GLN A N 1
ATOM 546 C CA . GLN A 1 72 ? 1.620 -0.635 1.526 1.00 79.75 72 GLN A CA 1
ATOM 547 C C . GLN A 1 72 ? 2.298 -1.500 0.471 1.00 79.75 72 GLN A C 1
ATOM 549 O O . GLN A 1 72 ? 3.479 -1.820 0.610 1.00 79.75 72 GLN A O 1
ATOM 554 N N . VAL A 1 73 ? 1.552 -1.913 -0.552 1.00 82.94 73 VAL A N 1
ATOM 555 C CA . VAL A 1 73 ? 2.084 -2.748 -1.634 1.00 82.94 73 VAL A CA 1
ATOM 556 C C . VAL A 1 73 ? 1.742 -2.104 -2.962 1.00 82.94 73 VAL A C 1
ATOM 558 O O . VAL A 1 73 ? 0.577 -2.042 -3.361 1.00 82.94 73 VAL A O 1
ATOM 561 N N . HIS A 1 74 ? 2.780 -1.676 -3.664 1.00 87.06 74 HIS A N 1
ATOM 562 C CA . HIS A 1 74 ? 2.714 -1.288 -5.060 1.00 87.06 74 HIS A CA 1
ATOM 563 C C . HIS A 1 74 ? 3.796 -2.022 -5.842 1.00 87.06 74 HIS A C 1
ATOM 565 O O . HIS A 1 74 ? 4.800 -2.473 -5.287 1.00 87.06 74 HIS A O 1
ATOM 571 N N . PHE A 1 75 ? 3.575 -2.129 -7.140 1.00 88.88 75 PHE A N 1
ATOM 572 C CA . PHE A 1 75 ? 4.545 -2.643 -8.086 1.00 88.88 75 PHE A CA 1
ATOM 573 C C . PHE A 1 75 ? 5.008 -1.510 -8.983 1.00 88.88 75 PHE A C 1
ATOM 575 O O . PHE A 1 75 ? 4.237 -0.602 -9.289 1.00 88.88 75 PHE A O 1
ATOM 582 N N . VAL A 1 76 ? 6.268 -1.591 -9.400 1.00 90.00 76 VAL A N 1
ATOM 583 C CA . VAL A 1 76 ? 6.849 -0.714 -10.410 1.00 90.00 76 VAL A CA 1
ATOM 584 C C . VAL A 1 76 ? 7.403 -1.595 -11.517 1.00 90.00 76 VAL A C 1
ATOM 586 O O . VAL A 1 76 ? 8.256 -2.448 -11.272 1.00 90.00 76 VAL A O 1
ATOM 589 N N . GLU A 1 77 ? 6.940 -1.370 -12.738 1.00 91.12 77 GLU A N 1
ATOM 590 C CA . GLU A 1 77 ? 7.512 -1.959 -13.941 1.00 91.12 77 GLU A CA 1
ATOM 591 C C . GLU A 1 77 ? 8.495 -0.971 -14.579 1.00 91.12 77 GLU A C 1
ATOM 593 O O . GLU A 1 77 ? 8.156 0.192 -14.810 1.00 91.12 77 GLU A O 1
ATOM 598 N N . ILE A 1 78 ? 9.723 -1.432 -14.845 1.00 92.19 78 ILE A N 1
ATOM 599 C CA . ILE A 1 78 ? 10.820 -0.632 -15.408 1.00 92.19 78 ILE A CA 1
ATOM 600 C C . ILE A 1 78 ? 11.465 -1.423 -16.561 1.00 92.19 78 ILE A C 1
ATOM 602 O O . ILE A 1 78 ? 11.948 -2.535 -16.328 1.00 92.19 78 ILE A O 1
ATOM 606 N N . PRO A 1 79 ? 11.519 -0.884 -17.795 1.00 92.81 79 PRO A N 1
ATOM 607 C CA . PRO A 1 79 ? 12.180 -1.549 -18.917 1.00 92.81 79 PRO A CA 1
ATOM 608 C C . PRO A 1 79 ? 13.706 -1.683 -18.736 1.00 92.81 79 PRO A C 1
ATOM 610 O O . PRO A 1 79 ? 14.322 -0.904 -18.002 1.00 92.81 79 PRO A O 1
ATOM 613 N N . PRO A 1 80 ? 14.369 -2.609 -19.457 1.00 93.94 80 PRO A N 1
ATOM 614 C CA . PRO A 1 80 ? 15.825 -2.736 -19.423 1.00 93.94 80 PRO A CA 1
ATOM 615 C C . PRO A 1 80 ? 16.540 -1.421 -19.762 1.00 93.94 80 PRO A C 1
ATOM 617 O O . PRO A 1 80 ? 16.206 -0.745 -20.735 1.00 93.94 80 PRO A O 1
ATOM 620 N N . GLY A 1 81 ? 17.549 -1.065 -18.963 1.00 93.06 81 GLY A N 1
ATOM 621 C CA . GLY A 1 81 ? 18.325 0.167 -19.148 1.00 93.06 81 GLY A CA 1
ATOM 622 C C . GLY A 1 81 ? 17.611 1.451 -18.709 1.00 93.06 81 GLY A C 1
ATOM 623 O O . GLY A 1 81 ? 18.095 2.540 -19.016 1.00 93.06 81 GLY A O 1
ATOM 624 N N . LYS A 1 82 ? 16.473 1.344 -18.014 1.00 93.12 82 LYS A N 1
ATOM 625 C CA . LYS A 1 82 ? 15.725 2.475 -17.452 1.00 93.12 82 LYS A CA 1
ATOM 626 C C . LYS A 1 82 ? 15.830 2.531 -15.930 1.00 93.12 82 LYS A C 1
ATOM 628 O O . LYS A 1 82 ? 16.367 1.629 -15.292 1.00 93.12 82 LYS A O 1
ATOM 633 N N . SER A 1 83 ? 15.318 3.616 -15.359 1.00 85.44 83 SER A N 1
ATOM 634 C CA . SER A 1 83 ? 15.296 3.860 -13.920 1.00 85.44 83 SER A CA 1
ATOM 635 C C . SER A 1 83 ? 13.978 4.499 -13.509 1.00 85.44 83 SER A C 1
ATOM 637 O O . SER A 1 83 ? 13.447 5.338 -14.234 1.00 85.44 83 SER A O 1
ATOM 639 N N . ASN A 1 84 ? 13.513 4.170 -12.307 1.00 82.00 84 ASN A N 1
ATOM 640 C CA . ASN A 1 84 ? 12.537 4.981 -11.593 1.00 82.00 84 ASN A CA 1
ATOM 641 C C . ASN A 1 84 ? 13.287 5.850 -10.568 1.00 82.00 84 ASN A C 1
ATOM 643 O O . ASN A 1 84 ? 14.309 5.424 -10.032 1.00 82.00 84 ASN A O 1
ATOM 647 N N . HIS A 1 85 ? 12.794 7.058 -10.302 1.00 72.81 85 HIS A N 1
ATOM 648 C CA . HIS A 1 85 ? 13.373 7.970 -9.312 1.00 72.81 85 HIS A CA 1
ATOM 649 C C . HIS A 1 85 ? 13.055 7.567 -7.863 1.00 72.81 85 HIS A C 1
ATOM 651 O O . HIS A 1 85 ? 13.591 8.173 -6.943 1.00 72.81 85 HIS A O 1
ATOM 657 N N . GLY A 1 86 ? 12.263 6.507 -7.673 1.00 67.62 86 GLY A N 1
ATOM 658 C CA . GLY A 1 86 ? 12.023 5.891 -6.372 1.00 67.62 86 GLY A CA 1
ATOM 659 C C . GLY A 1 86 ? 11.182 6.752 -5.430 1.00 67.62 86 GLY A C 1
ATOM 660 O O . GLY A 1 86 ? 10.473 7.659 -5.865 1.00 67.62 86 GLY A O 1
ATOM 661 N N . HIS A 1 87 ? 11.262 6.392 -4.147 1.00 52.22 87 HIS A N 1
ATOM 662 C CA . HIS A 1 87 ? 10.775 7.163 -3.003 1.00 52.22 87 HIS A CA 1
ATOM 663 C C . HIS A 1 87 ? 11.789 8.232 -2.590 1.00 52.22 87 HIS A C 1
ATOM 665 O O . HIS A 1 87 ? 12.995 7.892 -2.545 1.00 52.22 87 HIS A O 1
#

Secondary structure (DSSP, 8-state):
-PPTT-PPP-----SS--HHHHHHHHHHS-S---S--SB-SS-STT---BTTBEEEEEE-TTPTTT-SS---EEEEE--TT------

Radius of gyration: 20.01 Å; chains: 1; bounding box: 34×33×58 Å